Protein AF-A0A9D8A0A5-F1 (afdb_monomer_lite)

pLDDT: mean 87.18, std 10.36, range [53.09, 98.38]

Structure (mmCIF, N/CA/C/O backbone):
data_AF-A0A9D8A0A5-F1
#
_entry.id   AF-A0A9D8A0A5-F1
#
loop_
_atom_site.group_PDB
_atom_site.id
_atom_site.type_symbol
_atom_site.label_atom_id
_atom_site.label_alt_id
_atom_site.label_comp_id
_atom_site.label_asym_id
_atom_site.label_entity_id
_atom_site.label_seq_id
_atom_site.pdbx_PDB_ins_code
_atom_site.Cartn_x
_atom_site.Cartn_y
_atom_site.Cartn_z
_atom_site.occupancy
_atom_site.B_iso_or_equiv
_atom_site.auth_seq_id
_atom_site.auth_comp_id
_atom_site.auth_asym_id
_atom_site.auth_atom_id
_atom_site.pdbx_PDB_model_num
ATOM 1 N N . MET A 1 1 ? 0.713 -6.648 15.612 1.00 71.44 1 MET A N 1
ATOM 2 C CA . MET A 1 1 ? 0.936 -5.216 15.339 1.00 71.44 1 MET A CA 1
ATOM 3 C C . MET A 1 1 ? 1.320 -4.550 16.647 1.00 71.44 1 MET A C 1
ATOM 5 O O . MET A 1 1 ? 0.510 -4.546 17.565 1.00 71.44 1 MET A O 1
ATOM 9 N N . SER A 1 2 ? 2.570 -4.098 16.776 1.00 86.88 2 SER A N 1
ATOM 10 C CA . SER A 1 2 ? 3.104 -3.476 18.002 1.00 86.88 2 SER A CA 1
ATOM 11 C C . SER A 1 2 ? 3.016 -1.956 17.898 1.00 86.88 2 SER A C 1
ATOM 13 O O . SER A 1 2 ? 4.038 -1.270 17.847 1.00 86.88 2 SER A O 1
ATOM 15 N N . ILE A 1 3 ? 1.787 -1.444 17.779 1.00 84.44 3 ILE A N 1
ATOM 16 C CA . ILE A 1 3 ? 1.523 -0.008 17.616 1.00 84.44 3 ILE A CA 1
ATOM 17 C C . ILE A 1 3 ? 2.021 0.707 18.878 1.00 84.44 3 ILE A C 1
ATOM 19 O O . ILE A 1 3 ? 1.540 0.378 19.972 1.00 84.44 3 ILE A O 1
ATOM 23 N N . PRO A 1 4 ? 2.975 1.652 18.767 1.00 82.69 4 PRO A N 1
ATOM 24 C CA . PRO A 1 4 ? 3.488 2.369 19.926 1.00 82.69 4 PRO A CA 1
ATOM 25 C C . PRO A 1 4 ? 2.365 2.994 20.753 1.00 82.69 4 PRO A C 1
ATOM 27 O O . PRO A 1 4 ? 1.358 3.434 20.205 1.00 82.69 4 PRO A O 1
ATOM 30 N N . LEU A 1 5 ? 2.559 3.043 22.073 1.00 83.44 5 LEU A N 1
ATOM 31 C CA . LEU A 1 5 ? 1.603 3.522 23.088 1.00 83.44 5 LEU A CA 1
ATOM 32 C C . LEU A 1 5 ? 0.386 2.622 23.352 1.00 83.44 5 LEU A C 1
ATOM 34 O O . LEU A 1 5 ? -0.186 2.722 24.433 1.00 83.44 5 LEU A O 1
ATOM 38 N N . PHE A 1 6 ? 0.025 1.726 22.432 1.00 83.50 6 PHE A N 1
ATOM 39 C CA . PHE A 1 6 ? -1.078 0.775 22.625 1.00 83.50 6 PHE A CA 1
ATOM 40 C C . PHE A 1 6 ? -0.586 -0.630 22.973 1.00 83.50 6 PHE A C 1
ATOM 42 O O . PHE A 1 6 ? -1.183 -1.308 23.806 1.00 83.50 6 PHE A O 1
ATOM 49 N N . PHE A 1 7 ? 0.520 -1.065 22.365 1.00 89.31 7 PHE A N 1
ATOM 50 C CA . PHE A 1 7 ? 1.058 -2.413 22.531 1.00 89.31 7 PHE A CA 1
ATOM 51 C C . PHE A 1 7 ? 2.558 -2.396 22.825 1.00 89.31 7 PHE A C 1
ATOM 53 O O . PHE A 1 7 ? 3.289 -1.489 22.425 1.00 89.31 7 PHE A O 1
ATOM 60 N N . SER A 1 8 ? 3.034 -3.435 23.514 1.00 93.12 8 SER A N 1
ATOM 61 C CA . SER A 1 8 ? 4.461 -3.621 23.767 1.00 93.12 8 SER A CA 1
ATOM 62 C C . SER A 1 8 ? 5.230 -3.908 22.474 1.00 93.12 8 SER A C 1
ATOM 64 O O . SER A 1 8 ? 4.755 -4.615 21.579 1.00 93.12 8 SER A O 1
ATOM 66 N N . ALA A 1 9 ? 6.451 -3.381 22.404 1.00 93.12 9 ALA A N 1
ATOM 67 C CA . ALA A 1 9 ? 7.407 -3.736 21.366 1.00 93.12 9 ALA A CA 1
ATOM 68 C C . ALA A 1 9 ? 7.853 -5.201 21.508 1.00 93.12 9 ALA A C 1
ATOM 70 O O . ALA A 1 9 ? 7.887 -5.748 22.614 1.00 93.12 9 ALA A O 1
ATOM 71 N N . VAL A 1 10 ? 8.227 -5.818 20.390 1.00 93.50 10 VAL A N 1
ATOM 72 C CA . VAL A 1 10 ? 8.763 -7.185 20.349 1.00 93.50 10 VAL A CA 1
ATOM 73 C C . VAL A 1 10 ? 10.286 -7.119 20.306 1.00 93.50 10 VAL A C 1
ATOM 75 O O . VAL A 1 10 ? 10.846 -6.253 19.641 1.00 93.50 10 VAL A O 1
ATOM 78 N N . LYS A 1 11 ? 10.963 -8.023 21.020 1.00 95.50 11 LYS A N 1
ATOM 79 C CA . LYS A 1 11 ? 12.420 -8.190 20.941 1.00 95.50 11 LYS A CA 1
ATOM 80 C C . LYS A 1 11 ? 12.748 -9.488 20.225 1.00 95.50 11 LYS A C 1
ATOM 82 O O . LYS A 1 11 ? 12.124 -10.502 20.532 1.00 95.50 11 LYS A O 1
ATOM 87 N N . ASP A 1 12 ? 13.705 -9.452 19.306 1.00 92.19 12 ASP A N 1
ATOM 88 C CA . ASP A 1 12 ? 14.221 -10.663 18.666 1.00 92.19 12 ASP A CA 1
ATOM 89 C C . ASP A 1 12 ? 15.423 -11.256 19.427 1.00 92.19 12 ASP A C 1
ATOM 91 O O . ASP A 1 12 ? 15.893 -10.710 20.432 1.00 92.19 12 ASP A O 1
ATOM 95 N N . ASP A 1 13 ? 15.950 -12.371 18.919 1.00 93.44 13 ASP A N 1
ATOM 96 C CA . ASP A 1 13 ? 17.112 -13.068 19.488 1.00 93.44 13 ASP A CA 1
ATOM 97 C C . ASP A 1 13 ? 18.400 -12.226 19.459 1.00 93.44 13 ASP A C 1
ATOM 99 O O . ASP A 1 13 ? 19.339 -12.477 20.220 1.00 93.44 13 ASP A O 1
ATOM 103 N N . ARG A 1 14 ? 18.454 -11.202 18.598 1.00 94.62 14 ARG A N 1
ATOM 104 C CA . ARG A 1 14 ? 19.564 -10.244 18.496 1.00 94.62 14 ARG A CA 1
ATOM 105 C C . ARG A 1 14 ? 19.410 -9.068 19.456 1.00 94.62 14 ARG A C 1
ATOM 107 O O . ARG A 1 14 ? 20.336 -8.269 19.576 1.00 94.62 14 ARG A O 1
ATOM 114 N N . LYS A 1 15 ? 18.305 -9.023 20.210 1.00 93.06 15 LYS A N 1
ATOM 115 C CA . LYS A 1 15 ? 17.896 -7.938 21.114 1.00 93.06 15 LYS A CA 1
ATOM 116 C C . LYS A 1 15 ? 17.503 -6.650 20.385 1.00 93.06 15 LYS A C 1
ATOM 118 O O . LYS A 1 15 ? 17.413 -5.606 21.035 1.00 93.06 15 LYS A O 1
ATOM 123 N N . ASP A 1 16 ? 17.222 -6.727 19.087 1.00 94.56 16 ASP A N 1
ATOM 124 C CA . ASP A 1 16 ? 16.660 -5.618 18.326 1.00 94.56 16 ASP A CA 1
ATOM 125 C C . ASP A 1 16 ? 15.192 -5.408 18.733 1.00 94.56 16 ASP A C 1
ATOM 127 O O . ASP A 1 16 ? 14.482 -6.354 19.086 1.00 94.56 16 ASP A O 1
ATOM 131 N N . ILE A 1 17 ? 14.740 -4.150 18.739 1.00 93.06 17 ILE A N 1
ATOM 132 C CA . ILE A 1 17 ? 13.391 -3.764 19.175 1.00 93.06 17 ILE A CA 1
ATOM 133 C C . ILE A 1 17 ? 12.527 -3.475 17.950 1.00 93.06 17 ILE A C 1
ATOM 135 O O . ILE A 1 17 ? 12.817 -2.567 17.173 1.00 93.06 17 ILE A O 1
ATOM 139 N N . PHE A 1 18 ? 11.426 -4.209 17.829 1.00 91.81 18 PHE A N 1
ATOM 140 C CA . PHE A 1 18 ? 10.466 -4.104 16.740 1.00 91.81 18 PHE A CA 1
ATOM 141 C C . PHE A 1 18 ? 9.170 -3.464 17.226 1.00 91.81 18 PHE A C 1
ATOM 143 O O . PHE A 1 18 ? 8.581 -3.864 18.234 1.00 91.81 18 PHE A O 1
ATOM 150 N N . VAL A 1 19 ? 8.712 -2.480 16.462 1.00 90.62 19 VAL A N 1
ATOM 151 C CA . VAL A 1 19 ? 7.410 -1.825 16.609 1.00 90.62 19 VAL A CA 1
ATOM 152 C C . VAL A 1 19 ? 6.616 -1.997 15.319 1.00 90.62 19 VAL A C 1
ATOM 154 O O . VAL A 1 19 ? 7.090 -2.609 14.361 1.00 90.62 19 VAL A O 1
ATOM 157 N N . ASP A 1 20 ? 5.391 -1.488 15.300 1.00 87.38 20 ASP A N 1
ATOM 158 C CA . ASP A 1 20 ? 4.572 -1.500 14.098 1.00 87.38 20 ASP A CA 1
ATOM 159 C C . ASP A 1 20 ? 5.241 -0.787 12.912 1.00 87.38 20 ASP A C 1
ATOM 161 O O . ASP A 1 20 ? 5.771 0.318 13.047 1.00 87.38 20 ASP A O 1
ATOM 165 N N . GLY A 1 21 ? 5.200 -1.429 11.741 1.00 83.38 21 GLY A N 1
ATOM 166 C CA . GLY A 1 21 ? 5.789 -0.906 10.510 1.00 83.38 21 GLY A CA 1
ATOM 167 C C . GLY A 1 21 ? 5.074 0.332 9.968 1.00 83.38 21 GLY A C 1
ATOM 168 O O . GLY A 1 21 ? 5.705 1.112 9.255 1.00 83.38 21 GLY A O 1
ATOM 169 N N . GLY A 1 22 ? 3.816 0.566 10.363 1.00 77.69 22 GLY A N 1
ATOM 170 C CA . GLY A 1 22 ? 3.071 1.784 10.036 1.00 77.69 22 GLY A CA 1
ATOM 171 C C . GLY A 1 22 ? 3.693 3.063 10.608 1.00 77.69 22 GLY A C 1
ATOM 172 O O . GLY A 1 22 ? 3.341 4.152 10.181 1.00 77.69 22 GLY A O 1
ATOM 173 N N . VAL A 1 23 ? 4.655 2.941 11.533 1.00 76.62 23 VAL A N 1
ATOM 174 C CA . VAL A 1 23 ? 5.450 4.055 12.089 1.00 76.62 23 VAL A CA 1
ATOM 175 C C . VAL A 1 23 ? 6.684 4.376 11.237 1.00 76.62 23 VAL A C 1
ATOM 177 O O . VAL A 1 23 ? 7.391 5.341 11.529 1.00 76.62 23 VAL A O 1
ATOM 180 N N . ILE A 1 24 ? 6.994 3.577 10.206 1.00 78.06 24 ILE A N 1
ATOM 181 C CA . ILE A 1 24 ? 8.107 3.852 9.275 1.00 78.06 24 ILE A CA 1
ATOM 182 C C . ILE A 1 24 ? 7.652 3.914 7.810 1.00 78.06 24 ILE A C 1
ATOM 184 O O . ILE A 1 24 ? 8.077 4.803 7.072 1.00 78.06 24 ILE A O 1
ATOM 188 N N . ASN A 1 25 ? 6.853 2.947 7.358 1.00 78.25 25 ASN A N 1
ATOM 189 C CA . ASN A 1 25 ? 6.411 2.840 5.970 1.00 78.25 25 ASN A CA 1
ATOM 190 C C . ASN A 1 25 ? 5.063 2.114 5.904 1.00 78.25 25 ASN A C 1
ATOM 192 O O . ASN A 1 25 ? 5.005 0.887 5.807 1.00 78.25 25 ASN A O 1
ATOM 196 N N . ASN A 1 26 ? 3.989 2.897 5.965 1.00 80.44 26 ASN A N 1
ATOM 197 C CA . ASN A 1 26 ? 2.616 2.408 6.040 1.00 80.44 26 ASN A CA 1
ATOM 198 C C . ASN A 1 26 ? 2.043 1.964 4.675 1.00 80.44 26 ASN A C 1
ATOM 200 O O . ASN A 1 26 ? 1.055 1.235 4.622 1.00 80.44 26 ASN A O 1
ATOM 204 N N . TYR A 1 27 ? 2.700 2.320 3.561 1.00 85.94 27 TYR A N 1
ATOM 205 C CA . TYR A 1 27 ? 2.300 1.890 2.217 1.00 85.94 27 TYR A CA 1
ATOM 206 C C . TYR A 1 27 ? 3.503 1.498 1.328 1.00 85.94 27 TYR A C 1
ATOM 208 O O . TYR A 1 27 ? 3.860 2.203 0.377 1.00 85.94 27 TYR A O 1
ATOM 216 N N . PRO A 1 28 ? 4.143 0.339 1.588 1.00 89.12 28 PRO A N 1
ATOM 217 C CA . PRO A 1 28 ? 5.385 -0.076 0.936 1.00 89.12 28 PRO A CA 1
ATOM 218 C C . PRO A 1 28 ? 5.166 -0.692 -0.460 1.00 89.12 28 PRO A C 1
ATOM 220 O O . PRO A 1 28 ? 5.760 -1.720 -0.785 1.00 89.12 28 PRO A O 1
ATOM 223 N N . VAL A 1 29 ? 4.343 -0.083 -1.323 1.00 90.81 29 VAL A N 1
ATOM 224 C CA . VAL A 1 29 ? 4.009 -0.637 -2.657 1.00 90.81 29 VAL A CA 1
ATOM 225 C C . VAL A 1 29 ? 5.253 -0.885 -3.530 1.00 90.81 29 VAL A C 1
ATOM 227 O O . VAL A 1 29 ? 5.310 -1.839 -4.302 1.00 90.81 29 VAL A O 1
ATOM 230 N N . LYS A 1 30 ? 6.311 -0.091 -3.329 1.00 92.00 30 LYS A N 1
ATOM 231 C CA . LYS A 1 30 ? 7.602 -0.197 -4.033 1.00 92.00 30 LYS A CA 1
ATOM 232 C C . LYS A 1 30 ? 8.532 -1.281 -3.497 1.00 92.00 30 LYS A C 1
ATOM 234 O O . LYS A 1 30 ? 9.604 -1.500 -4.056 1.00 92.00 30 LYS A O 1
ATOM 239 N N . LEU A 1 31 ? 8.169 -1.983 -2.424 1.00 92.25 31 LEU A N 1
ATOM 240 C CA . LEU A 1 31 ? 9.007 -3.053 -1.873 1.00 92.25 31 LEU A CA 1
ATOM 241 C C . LEU A 1 31 ? 9.260 -4.167 -2.903 1.00 92.25 31 LEU A C 1
ATOM 243 O O . LEU A 1 31 ? 10.336 -4.771 -2.922 1.00 92.25 31 LEU A O 1
ATOM 247 N N . PHE A 1 32 ? 8.285 -4.390 -3.788 1.00 94.12 32 PHE A N 1
ATOM 248 C CA . PHE A 1 32 ? 8.326 -5.397 -4.846 1.00 94.12 32 PHE A CA 1
ATOM 249 C C . PHE A 1 32 ? 8.833 -4.866 -6.196 1.00 94.12 32 PHE A C 1
ATOM 251 O O . PHE A 1 32 ? 8.847 -5.613 -7.175 1.00 94.12 32 PHE A O 1
ATOM 258 N N . ASP A 1 33 ? 9.315 -3.621 -6.252 1.00 95.25 33 ASP A N 1
ATOM 259 C CA . ASP A 1 33 ? 9.855 -2.986 -7.462 1.00 95.25 33 ASP A CA 1
ATOM 260 C C . ASP A 1 33 ? 11.299 -3.402 -7.724 1.00 95.25 33 ASP A C 1
ATOM 262 O O . ASP A 1 33 ? 12.235 -2.605 -7.733 1.00 95.25 33 ASP A O 1
ATOM 266 N N . ARG A 1 34 ? 11.495 -4.705 -7.915 1.00 95.88 34 ARG A N 1
ATOM 267 C CA . ARG A 1 34 ? 12.767 -5.307 -8.311 1.00 95.88 34 ARG A CA 1
ATOM 268 C C . ARG A 1 34 ? 12.511 -6.349 -9.378 1.00 95.88 34 ARG A C 1
ATOM 270 O O . ARG A 1 34 ? 11.578 -7.135 -9.242 1.00 95.88 34 ARG A O 1
ATOM 277 N N . GLU A 1 35 ? 13.393 -6.433 -10.370 1.00 96.12 35 GLU A N 1
ATOM 278 C CA . GLU A 1 35 ? 13.264 -7.430 -11.444 1.00 96.12 35 GLU A CA 1
ATOM 279 C C . GLU A 1 35 ? 13.140 -8.861 -10.898 1.00 96.12 35 GLU A C 1
ATOM 281 O O . GLU A 1 35 ? 12.364 -9.651 -11.417 1.00 96.12 35 GLU A O 1
ATOM 286 N N . LYS A 1 36 ? 13.827 -9.188 -9.795 1.00 95.94 36 LYS A N 1
ATOM 287 C CA . LYS A 1 36 ? 13.749 -10.517 -9.163 1.00 95.94 36 LYS A CA 1
ATOM 288 C C . LYS A 1 36 ? 12.354 -10.908 -8.651 1.00 95.94 36 LYS A C 1
ATOM 290 O O . LYS A 1 36 ? 12.146 -12.081 -8.362 1.00 95.94 36 LYS A O 1
ATOM 295 N N . TYR A 1 37 ? 11.449 -9.947 -8.460 1.00 96.19 37 TYR A N 1
ATOM 296 C CA . TYR A 1 37 ? 10.075 -10.192 -8.010 1.00 96.19 37 TYR A CA 1
ATOM 297 C C . TYR A 1 37 ? 9.066 -10.212 -9.159 1.00 96.19 37 TYR A C 1
ATOM 299 O O . TYR A 1 37 ? 7.912 -10.561 -8.928 1.00 96.19 37 TYR A O 1
ATOM 307 N N . LEU A 1 38 ? 9.487 -9.851 -10.371 1.00 95.56 38 LEU A N 1
ATOM 308 C CA . LEU A 1 38 ? 8.640 -9.879 -11.553 1.00 95.56 38 LEU A CA 1
ATOM 309 C C . LEU A 1 38 ? 8.660 -11.283 -12.164 1.00 95.56 38 LEU A C 1
ATOM 311 O O . LEU A 1 38 ? 9.731 -11.797 -12.500 1.00 95.56 38 LEU A O 1
ATOM 315 N N . LYS A 1 39 ? 7.488 -11.903 -12.316 1.00 95.50 39 LYS A N 1
ATOM 316 C CA . LYS A 1 39 ? 7.371 -13.230 -12.931 1.00 95.50 39 LYS A CA 1
ATOM 317 C C . LYS A 1 39 ? 7.436 -13.131 -14.450 1.00 95.50 39 LYS A C 1
ATOM 319 O O . LYS A 1 39 ? 8.243 -13.824 -15.071 1.00 95.50 39 LYS A O 1
ATOM 324 N N . ASP A 1 40 ? 6.623 -12.261 -15.045 1.00 95.00 40 ASP A N 1
ATOM 325 C CA . ASP A 1 40 ? 6.612 -12.024 -16.484 1.00 95.00 40 ASP A CA 1
ATOM 326 C C . ASP A 1 40 ? 7.563 -10.885 -16.868 1.00 95.00 40 ASP A C 1
ATOM 328 O O . ASP A 1 40 ? 7.254 -9.696 -16.771 1.00 95.00 40 ASP A O 1
ATOM 332 N N . LYS A 1 41 ? 8.741 -11.258 -17.373 1.00 92.06 41 LYS A N 1
ATOM 333 C CA . LYS A 1 41 ? 9.757 -10.300 -17.830 1.00 92.06 41 LYS A CA 1
ATOM 334 C C . LYS A 1 41 ? 9.311 -9.441 -19.015 1.00 92.06 41 LYS A C 1
ATOM 336 O O . LYS A 1 41 ? 9.930 -8.407 -19.260 1.00 92.06 41 LYS A O 1
ATOM 341 N N . SER A 1 42 ? 8.259 -9.819 -19.742 1.00 92.56 42 SER A N 1
ATOM 342 C CA . SER A 1 42 ? 7.707 -8.970 -20.805 1.00 92.56 42 SER A CA 1
ATOM 343 C C . SER A 1 42 ? 7.070 -7.684 -20.259 1.00 92.56 42 SER A C 1
ATOM 345 O O . SER A 1 42 ? 6.936 -6.705 -20.991 1.00 92.56 42 SER A O 1
ATOM 347 N N . LEU A 1 43 ? 6.754 -7.653 -18.959 1.00 93.88 43 LEU A N 1
ATOM 348 C CA . LEU A 1 43 ? 6.136 -6.520 -18.271 1.00 93.88 43 LEU A CA 1
ATOM 349 C C . LEU A 1 43 ? 7.143 -5.533 -17.669 1.00 93.88 43 LEU A C 1
ATOM 351 O O . LEU A 1 43 ? 6.733 -4.579 -17.002 1.00 93.88 43 LEU A O 1
ATOM 355 N N . ILE A 1 44 ? 8.448 -5.741 -17.884 1.00 91.81 44 ILE A N 1
ATOM 356 C CA . ILE A 1 44 ? 9.490 -4.852 -17.363 1.00 91.81 44 ILE A CA 1
ATOM 357 C C . ILE A 1 44 ? 9.248 -3.428 -17.860 1.00 91.81 44 ILE A C 1
ATOM 359 O O . ILE A 1 44 ? 9.200 -3.151 -19.057 1.00 91.81 44 ILE A O 1
ATOM 363 N N . ARG A 1 45 ? 9.178 -2.503 -16.906 1.00 93.62 45 ARG A N 1
ATOM 364 C CA . ARG A 1 45 ? 9.124 -1.069 -17.156 1.00 93.62 45 ARG A CA 1
ATOM 365 C C . ARG A 1 45 ? 10.108 -0.367 -16.236 1.00 93.62 45 ARG A C 1
ATOM 367 O O . ARG A 1 45 ? 10.086 -0.577 -15.026 1.00 93.62 45 ARG A O 1
ATOM 374 N N . ILE A 1 46 ? 10.956 0.487 -16.800 1.00 95.19 46 ILE A N 1
ATOM 375 C CA . ILE A 1 46 ? 11.932 1.273 -16.040 1.00 95.19 46 ILE A CA 1
ATOM 376 C C . ILE A 1 46 ? 11.599 2.754 -16.236 1.00 95.19 46 ILE A C 1
ATOM 378 O O . ILE A 1 46 ? 11.995 3.340 -17.238 1.00 95.19 46 ILE A O 1
ATOM 382 N N . PRO A 1 47 ? 10.831 3.370 -15.326 1.00 94.00 47 PRO A N 1
ATOM 383 C CA . PRO A 1 47 ? 10.563 4.800 -15.379 1.00 94.00 47 PRO A CA 1
ATOM 384 C C . PRO A 1 47 ? 11.825 5.615 -15.061 1.00 94.00 47 PRO A C 1
ATOM 386 O O . PRO A 1 47 ? 12.742 5.139 -14.388 1.00 94.00 47 PRO A O 1
ATOM 389 N N . LYS A 1 48 ? 11.844 6.886 -15.485 1.00 93.50 48 LYS A N 1
ATOM 390 C CA . LYS A 1 48 ? 13.000 7.798 -15.343 1.00 93.50 48 LYS A CA 1
ATOM 391 C C . LYS A 1 48 ? 13.561 7.873 -13.919 1.00 93.50 48 LYS A C 1
ATOM 393 O O . LYS A 1 48 ? 14.774 7.969 -13.736 1.00 93.50 48 LYS A O 1
ATOM 398 N N . TYR A 1 49 ? 12.691 7.829 -12.910 1.00 91.38 49 TYR A N 1
ATOM 399 C CA . TYR A 1 49 ? 13.118 7.854 -11.511 1.00 91.38 49 TYR A CA 1
ATOM 400 C C . TYR A 1 49 ? 13.929 6.598 -11.138 1.00 91.38 49 TYR A C 1
ATOM 402 O O . TYR A 1 49 ? 14.971 6.718 -10.494 1.00 91.38 49 TYR A O 1
ATOM 410 N N . TYR A 1 50 ? 13.565 5.418 -11.656 1.00 94.88 50 TYR A N 1
ATOM 411 C CA . TYR A 1 50 ? 14.335 4.186 -11.466 1.00 94.88 50 TYR A CA 1
ATOM 412 C C . TYR A 1 50 ? 15.569 4.081 -12.355 1.00 94.88 50 TYR A C 1
ATOM 414 O O . TYR A 1 50 ? 16.546 3.463 -11.942 1.00 94.88 50 TYR A O 1
ATOM 422 N N . GLU A 1 51 ? 15.611 4.729 -13.519 1.00 94.94 51 GLU A N 1
ATOM 423 C CA . GLU A 1 51 ? 16.857 4.820 -14.294 1.00 94.94 51 GLU A CA 1
ATOM 424 C C . GLU A 1 51 ? 17.976 5.492 -13.482 1.00 94.94 51 GLU A C 1
ATOM 426 O O . GLU A 1 51 ? 19.110 5.007 -13.446 1.00 94.94 51 GLU A O 1
ATOM 431 N N . LYS A 1 52 ? 17.662 6.604 -12.800 1.00 91.81 52 LYS A N 1
ATOM 432 C CA . LYS A 1 52 ? 18.620 7.336 -11.957 1.00 91.81 52 LYS A CA 1
ATOM 433 C C . LYS A 1 52 ? 19.072 6.500 -10.757 1.00 91.81 52 LYS A C 1
ATOM 435 O O . LYS A 1 52 ? 20.268 6.459 -10.451 1.00 91.81 52 LYS A O 1
ATOM 440 N N . GLU A 1 53 ? 18.136 5.824 -10.098 1.00 92.81 53 GLU A N 1
ATOM 441 C CA . GLU A 1 53 ? 18.438 4.946 -8.964 1.00 92.81 53 GLU A CA 1
ATOM 442 C C . GLU A 1 53 ? 19.289 3.747 -9.387 1.00 92.81 53 GLU A C 1
ATOM 444 O O . GLU A 1 53 ? 20.300 3.456 -8.746 1.00 92.81 53 GLU A O 1
ATOM 449 N N . ASN A 1 54 ? 18.961 3.107 -10.511 1.00 95.94 54 ASN A N 1
ATOM 450 C CA . ASN A 1 54 ? 19.70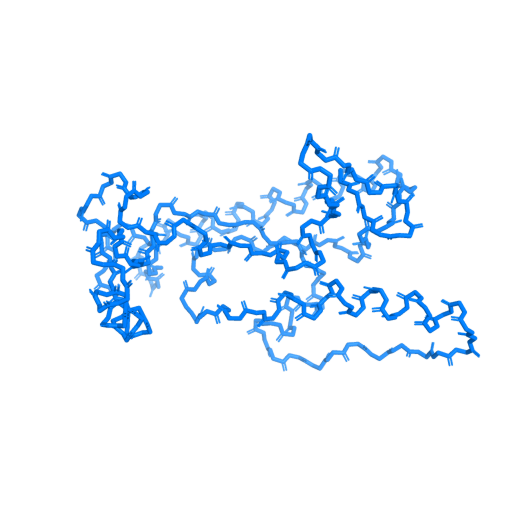9 1.967 -11.032 1.00 95.94 54 ASN A CA 1
ATOM 451 C C . ASN A 1 54 ? 21.144 2.327 -11.415 1.00 95.94 54 ASN A C 1
ATOM 453 O O . ASN A 1 54 ? 22.048 1.556 -11.107 1.00 95.94 54 ASN A O 1
ATOM 457 N N . LYS A 1 55 ? 21.390 3.512 -11.994 1.00 94.62 55 LYS A N 1
ATOM 458 C CA . LYS A 1 55 ? 22.761 4.000 -12.250 1.00 94.62 55 LYS A CA 1
ATOM 459 C C . LYS A 1 55 ? 23.599 4.082 -10.973 1.00 94.62 55 LYS A C 1
ATOM 461 O O . LYS A 1 55 ? 24.789 3.793 -10.992 1.00 94.62 55 LYS A O 1
ATOM 466 N N . SER A 1 56 ? 22.984 4.473 -9.858 1.00 93.44 56 SER A N 1
ATOM 467 C CA . SER A 1 56 ? 23.667 4.526 -8.560 1.00 93.44 56 SER A CA 1
ATOM 468 C C . SER A 1 56 ? 23.828 3.132 -7.946 1.00 93.44 56 SER A C 1
ATOM 470 O O . SER A 1 56 ? 24.842 2.839 -7.312 1.00 93.44 56 SER A O 1
ATOM 472 N N . LEU A 1 57 ? 22.830 2.266 -8.135 1.00 93.81 57 LEU A N 1
ATOM 473 C CA . LEU A 1 57 ? 22.808 0.903 -7.618 1.0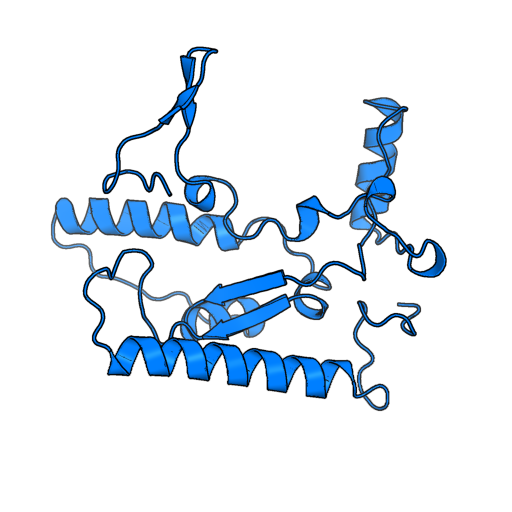0 93.81 57 LEU A CA 1
ATOM 474 C C . LEU A 1 57 ? 23.894 0.031 -8.250 1.00 93.81 57 LEU A C 1
ATOM 476 O O . LEU A 1 57 ? 24.557 -0.704 -7.526 1.00 93.81 57 LEU A O 1
ATOM 480 N N . THR A 1 58 ? 24.113 0.134 -9.562 1.00 92.88 58 THR A N 1
ATOM 481 C CA . THR A 1 58 ? 25.148 -0.648 -10.258 1.00 92.88 58 THR A CA 1
ATOM 482 C C . THR A 1 58 ? 26.551 -0.341 -9.739 1.00 92.88 58 THR A C 1
ATOM 484 O O . THR A 1 58 ? 27.385 -1.240 -9.687 1.00 92.88 58 THR A O 1
ATOM 487 N N . ILE A 1 59 ? 26.795 0.893 -9.285 1.00 94.38 59 ILE A N 1
ATOM 488 C CA . ILE A 1 59 ? 28.063 1.304 -8.666 1.00 94.38 59 ILE A CA 1
ATOM 489 C C . ILE A 1 59 ? 28.163 0.778 -7.226 1.00 94.38 59 ILE A C 1
ATOM 491 O O . ILE A 1 59 ? 29.178 0.203 -6.844 1.00 94.38 59 ILE A O 1
ATOM 495 N N . LYS A 1 60 ? 27.117 0.971 -6.409 1.00 95.12 60 LYS A N 1
ATOM 496 C CA . LYS A 1 60 ? 27.150 0.649 -4.968 1.00 95.12 60 LYS A CA 1
ATOM 497 C C . LYS A 1 60 ? 26.992 -0.838 -4.661 1.00 95.12 60 LYS A C 1
ATOM 499 O O . LYS A 1 60 ? 27.475 -1.320 -3.641 1.00 95.12 60 LYS A O 1
ATOM 504 N N . SER A 1 61 ? 26.229 -1.561 -5.470 1.00 94.31 61 SER A N 1
ATOM 505 C CA . SER A 1 61 ? 25.853 -2.954 -5.224 1.00 94.31 61 SER A CA 1
ATOM 506 C C . SER A 1 61 ? 25.562 -3.661 -6.554 1.00 94.31 61 SER A C 1
ATOM 508 O O . SER A 1 61 ? 24.406 -3.947 -6.863 1.00 94.31 61 SER A O 1
ATOM 510 N N . PRO A 1 62 ? 26.599 -3.982 -7.346 1.00 90.50 62 PRO A N 1
ATOM 511 C CA . PRO A 1 62 ? 26.458 -4.500 -8.713 1.00 90.50 62 PRO A CA 1
ATOM 512 C C . PRO A 1 62 ? 25.719 -5.843 -8.817 1.00 90.50 62 PRO A C 1
ATOM 514 O O . PRO A 1 62 ? 25.224 -6.190 -9.882 1.00 90.50 62 PRO A O 1
ATOM 517 N N . LYS A 1 63 ? 25.637 -6.610 -7.722 1.00 93.62 63 LYS A N 1
ATOM 518 C CA . LYS A 1 63 ? 24.911 -7.892 -7.665 1.00 93.62 63 LYS A CA 1
ATOM 519 C C . LYS A 1 63 ? 23.428 -7.741 -7.303 1.00 93.62 63 LYS A C 1
ATOM 521 O O . LYS A 1 63 ? 22.702 -8.732 -7.287 1.00 93.62 63 LYS A O 1
ATOM 526 N N . SER A 1 64 ? 22.981 -6.536 -6.960 1.00 93.94 64 SER A N 1
ATOM 527 C CA . SER A 1 64 ? 21.589 -6.288 -6.593 1.00 93.94 64 SER A CA 1
ATOM 528 C C . SER A 1 64 ? 20.698 -6.273 -7.830 1.00 93.94 64 SER A C 1
ATOM 530 O O . SER A 1 64 ? 21.042 -5.685 -8.849 1.00 93.94 64 SER A O 1
ATOM 532 N N . SER A 1 65 ? 19.516 -6.880 -7.718 1.00 95.69 65 SER A N 1
ATOM 533 C CA . SER A 1 65 ? 18.497 -6.815 -8.770 1.00 95.69 65 SER A CA 1
ATOM 534 C C . SER A 1 65 ? 18.087 -5.356 -9.034 1.00 95.69 65 SER A C 1
ATOM 536 O O . SER A 1 65 ? 17.870 -4.616 -8.065 1.00 95.69 65 SER A O 1
ATOM 538 N N . PRO A 1 66 ? 17.977 -4.923 -10.304 1.00 96.19 66 PRO A N 1
ATOM 539 C CA . PRO A 1 66 ? 17.617 -3.549 -10.631 1.00 96.19 66 PRO A CA 1
ATOM 540 C C . PRO A 1 66 ? 16.187 -3.226 -10.189 1.00 96.19 66 PRO A C 1
ATOM 542 O O . PRO A 1 66 ? 15.326 -4.107 -10.112 1.00 96.19 66 PRO A O 1
ATOM 545 N N . TYR A 1 67 ? 15.948 -1.953 -9.890 1.00 96.25 67 TYR A N 1
ATOM 546 C CA . TYR A 1 67 ? 14.618 -1.409 -9.658 1.00 96.25 67 TYR A CA 1
ATOM 547 C C . TYR A 1 67 ? 13.832 -1.325 -10.964 1.00 96.25 67 TYR A C 1
ATOM 549 O O . TYR A 1 67 ? 14.348 -0.851 -11.978 1.00 96.25 67 TYR A O 1
ATOM 557 N N . ILE A 1 68 ? 12.582 -1.772 -10.930 1.00 96.00 68 ILE A N 1
ATOM 558 C CA . ILE A 1 68 ? 11.645 -1.735 -12.058 1.00 96.00 68 ILE A CA 1
ATOM 559 C C . ILE A 1 68 ? 10.262 -1.387 -11.515 1.00 96.00 68 ILE A C 1
ATOM 561 O O . ILE A 1 68 ? 9.958 -1.731 -10.380 1.00 96.00 68 ILE A O 1
ATOM 565 N N . TYR A 1 69 ? 9.413 -0.733 -12.306 1.00 95.19 69 TYR A N 1
ATOM 566 C CA . TYR A 1 69 ? 7.999 -0.598 -11.961 1.00 95.19 69 TYR A CA 1
ATOM 567 C C . TYR A 1 69 ? 7.334 -1.964 -12.130 1.00 95.19 69 TYR A C 1
ATOM 569 O O . TYR A 1 69 ? 7.189 -2.448 -13.257 1.00 95.19 69 TYR A O 1
ATOM 577 N N . ASN A 1 70 ? 6.970 -2.609 -11.022 1.00 95.50 70 ASN A N 1
ATOM 578 C CA . ASN A 1 70 ? 6.380 -3.937 -11.068 1.00 95.50 70 ASN A CA 1
ATOM 579 C C . ASN A 1 70 ? 4.875 -3.834 -11.350 1.00 95.50 70 ASN A C 1
ATOM 581 O O . ASN A 1 70 ? 4.098 -3.417 -10.486 1.00 95.50 70 ASN A O 1
ATOM 585 N N . LYS A 1 71 ? 4.478 -4.218 -12.570 1.00 94.81 71 LYS A N 1
ATOM 586 C CA . LYS A 1 71 ? 3.078 -4.236 -13.024 1.00 94.81 71 LYS A CA 1
ATOM 587 C C . LYS A 1 71 ? 2.237 -5.338 -12.371 1.00 94.81 71 LYS A C 1
ATOM 589 O O . LYS A 1 71 ? 1.017 -5.250 -12.396 1.00 94.81 71 LYS A O 1
ATOM 594 N N . GLU A 1 72 ? 2.876 -6.349 -11.784 1.00 94.88 72 GLU A N 1
ATOM 595 C CA . GLU A 1 72 ? 2.210 -7.445 -11.067 1.00 94.88 72 GLU A CA 1
ATOM 596 C C . GLU A 1 72 ? 1.915 -7.088 -9.602 1.00 94.88 72 GLU A C 1
ATOM 598 O O . GLU A 1 72 ? 1.190 -7.811 -8.918 1.00 94.88 72 GLU A O 1
ATOM 603 N N . THR A 1 73 ? 2.464 -5.976 -9.107 1.00 95.38 73 THR A N 1
ATOM 604 C CA . THR A 1 73 ? 2.149 -5.469 -7.772 1.00 95.38 73 THR A CA 1
ATOM 605 C C . THR A 1 73 ? 0.787 -4.791 -7.793 1.00 95.38 73 THR A C 1
ATOM 607 O O . THR A 1 73 ? 0.580 -3.858 -8.563 1.00 95.38 73 THR A O 1
ATOM 610 N N . LEU A 1 74 ? -0.104 -5.206 -6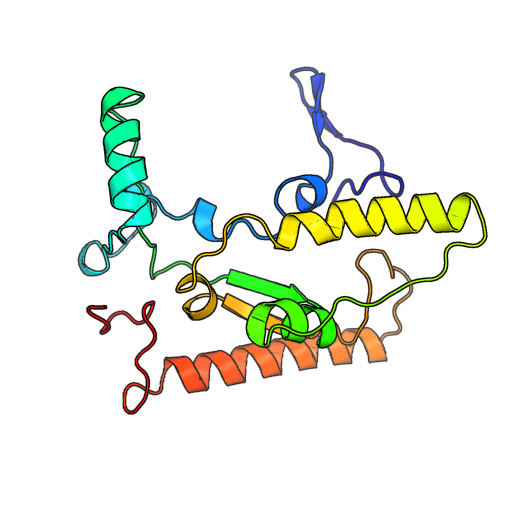.894 1.00 95.62 74 LEU A N 1
ATOM 611 C CA . LEU A 1 74 ? -1.356 -4.521 -6.588 1.00 95.62 74 LEU A CA 1
ATOM 612 C C . LEU A 1 74 ? -1.352 -4.141 -5.108 1.00 95.62 74 LEU A C 1
ATOM 614 O O . LEU A 1 74 ? -1.201 -5.004 -4.243 1.00 95.62 74 LEU A O 1
ATOM 618 N N . GLY A 1 75 ? -1.482 -2.851 -4.824 1.00 94.44 75 GLY A N 1
ATOM 619 C CA . GLY A 1 75 ? -1.544 -2.323 -3.469 1.00 94.44 75 GLY A CA 1
ATOM 620 C C . GLY A 1 75 ? -2.967 -1.973 -3.047 1.00 94.44 75 GLY A C 1
ATOM 621 O O . GLY A 1 75 ? -3.811 -1.619 -3.869 1.00 94.44 75 GLY A O 1
ATOM 622 N N . PHE A 1 76 ? -3.215 -2.057 -1.744 1.00 93.88 76 PHE A N 1
ATOM 623 C CA . PHE A 1 76 ? -4.454 -1.632 -1.102 1.00 93.88 76 PHE A CA 1
ATOM 624 C C . PHE A 1 76 ? -4.105 -0.547 -0.100 1.00 93.88 76 PHE A C 1
ATOM 626 O O . PHE A 1 76 ? -3.244 -0.759 0.756 1.00 93.88 76 PHE A O 1
ATOM 633 N N . ARG A 1 77 ? -4.752 0.607 -0.221 1.00 89.50 77 ARG A N 1
ATOM 634 C CA . ARG A 1 77 ? -4.491 1.757 0.633 1.00 89.50 77 ARG A CA 1
ATOM 635 C C . ARG A 1 77 ? -5.770 2.162 1.349 1.00 89.50 77 ARG A C 1
ATOM 637 O O . ARG A 1 77 ? -6.806 2.340 0.711 1.00 89.50 77 ARG A O 1
ATOM 644 N N . LEU A 1 78 ? -5.685 2.233 2.672 1.00 88.62 78 LEU A N 1
ATOM 645 C CA . LEU A 1 78 ? -6.795 2.534 3.567 1.00 88.62 78 LEU A CA 1
ATOM 646 C C . LEU A 1 78 ? -6.663 3.989 4.006 1.00 88.62 78 LEU A C 1
ATOM 648 O O . LEU A 1 78 ? -5.858 4.289 4.878 1.00 88.62 78 LEU A O 1
ATOM 652 N N . ASP A 1 79 ? -7.456 4.862 3.404 1.00 83.81 79 ASP A N 1
ATOM 653 C CA . ASP A 1 79 ? -7.468 6.293 3.695 1.00 83.81 79 ASP A CA 1
ATOM 654 C C . ASP A 1 79 ? -8.927 6.723 3.877 1.00 83.81 79 ASP A C 1
ATOM 656 O O . ASP A 1 79 ? -9.829 6.194 3.229 1.00 83.81 79 ASP A O 1
ATOM 660 N N . SER A 1 80 ? -9.207 7.698 4.731 1.00 79.31 80 SER A N 1
ATOM 661 C CA . SER A 1 80 ? -10.532 8.325 4.745 1.00 79.31 80 SER A CA 1
ATOM 662 C C . SER A 1 80 ? -10.793 9.060 3.427 1.00 79.31 80 SER A C 1
ATOM 664 O O . SER A 1 80 ? -9.864 9.553 2.791 1.00 79.31 80 SER A O 1
ATOM 666 N N . ALA A 1 81 ? -12.057 9.238 3.029 1.00 74.81 81 ALA A N 1
ATOM 667 C CA . ALA A 1 81 ? -12.405 10.035 1.842 1.00 74.81 81 ALA A CA 1
ATOM 668 C C . ALA A 1 81 ? -11.720 11.416 1.790 1.00 74.81 81 ALA A C 1
ATOM 670 O O . ALA A 1 81 ? -11.394 11.910 0.711 1.00 74.81 81 ALA A O 1
ATOM 671 N N . LYS A 1 82 ? -11.486 12.032 2.955 1.00 70.06 82 LYS A N 1
ATOM 672 C CA . LYS A 1 82 ? -10.780 13.312 3.069 1.00 70.06 82 LYS A CA 1
ATOM 673 C C . LYS A 1 82 ? -9.295 13.170 2.753 1.00 70.06 82 LYS A C 1
ATOM 675 O O . LYS A 1 82 ? -8.776 13.950 1.967 1.00 70.06 82 LYS A O 1
ATOM 680 N N . GLU A 1 83 ? -8.629 12.167 3.316 1.00 71.56 83 GLU A N 1
ATOM 681 C CA . GLU A 1 83 ? -7.225 11.868 3.014 1.00 71.56 83 GLU A CA 1
ATOM 682 C C . GLU A 1 83 ? -7.058 11.499 1.534 1.00 71.56 83 GLU A C 1
ATOM 684 O O . GLU A 1 83 ? -6.189 12.054 0.864 1.00 71.56 83 GLU A O 1
ATOM 689 N N . ILE A 1 84 ? -7.963 10.685 0.975 1.00 66.94 84 ILE A N 1
ATOM 690 C CA . ILE A 1 84 ? -8.008 10.392 -0.467 1.00 66.94 84 ILE A CA 1
ATOM 691 C C . ILE A 1 84 ? -8.128 11.690 -1.277 1.00 66.94 84 ILE A C 1
ATOM 693 O O . ILE A 1 84 ? -7.418 11.854 -2.265 1.00 66.94 84 ILE A O 1
ATOM 697 N N . GLY A 1 85 ? -8.987 12.627 -0.864 1.00 66.19 85 GLY A N 1
ATOM 698 C CA . GLY A 1 85 ? -9.144 13.932 -1.513 1.00 66.19 85 GLY A CA 1
ATOM 699 C C . GLY A 1 85 ? -7.886 14.804 -1.449 1.00 66.19 85 GLY A C 1
ATOM 700 O O . GLY A 1 85 ? -7.569 15.485 -2.421 1.00 66.19 85 GLY A O 1
ATOM 701 N N . VAL A 1 86 ? -7.123 14.755 -0.354 1.00 68.75 86 VAL A N 1
ATOM 702 C CA . VAL A 1 86 ? -5.820 15.437 -0.252 1.00 68.75 86 VAL A CA 1
ATOM 703 C C . VAL A 1 86 ? -4.821 14.828 -1.243 1.00 68.75 86 VAL A C 1
ATOM 705 O O . VAL A 1 86 ? -4.183 15.561 -1.995 1.00 68.75 86 VAL A O 1
ATOM 708 N N . PHE A 1 87 ? -4.711 13.495 -1.296 1.00 64.50 87 PHE A N 1
ATOM 709 C CA . PHE A 1 87 ? -3.714 12.813 -2.132 1.00 64.50 87 PHE A CA 1
ATOM 710 C C . PHE A 1 87 ? -4.063 12.776 -3.624 1.00 64.50 87 PHE A C 1
ATOM 712 O O . PHE A 1 87 ? -3.168 12.877 -4.459 1.00 64.50 87 PHE A O 1
ATOM 719 N N . ARG A 1 88 ? -5.343 12.607 -3.968 1.00 65.31 88 ARG A N 1
ATOM 720 C CA . ARG A 1 88 ? -5.803 12.481 -5.358 1.00 65.31 88 ARG A CA 1
ATOM 721 C C . ARG A 1 88 ? -6.204 13.821 -5.965 1.00 65.31 88 ARG A C 1
ATOM 723 O O . ARG A 1 88 ? -5.891 14.078 -7.122 1.00 65.31 88 ARG A O 1
ATOM 730 N N . ASP A 1 89 ? -6.897 14.652 -5.187 1.00 66.56 89 ASP A N 1
ATOM 731 C CA . ASP A 1 89 ? -7.594 15.840 -5.689 1.00 66.56 89 ASP A CA 1
ATOM 732 C C . ASP A 1 89 ? -6.969 17.160 -5.173 1.00 66.56 89 ASP A C 1
ATOM 734 O O . ASP A 1 89 ? -7.445 18.239 -5.523 1.00 66.56 89 ASP A O 1
ATOM 738 N N . GLY A 1 90 ? -5.897 17.097 -4.365 1.00 63.44 90 GLY A N 1
ATOM 739 C CA . GLY A 1 90 ? -5.149 18.264 -3.878 1.00 63.44 90 GLY A CA 1
ATOM 740 C C . GLY A 1 90 ? -5.882 19.116 -2.834 1.00 63.44 90 GLY A C 1
ATOM 741 O O . GLY A 1 90 ? -5.645 20.320 -2.756 1.00 63.44 90 GLY A O 1
ATOM 742 N N . GLN A 1 91 ? -6.800 18.525 -2.063 1.00 69.12 91 GLN A N 1
ATOM 743 C CA . GLN A 1 91 ? -7.570 19.239 -1.032 1.00 69.12 91 GLN A CA 1
ATOM 744 C C . GLN A 1 91 ? -6.719 19.660 0.182 1.00 69.12 91 GLN A C 1
ATOM 746 O O . GLN A 1 91 ? -5.652 19.103 0.436 1.00 69.12 91 GLN A O 1
ATOM 751 N N . GLU A 1 92 ? -7.204 20.637 0.960 1.00 67.56 92 GLU A N 1
ATOM 752 C CA . GLU A 1 92 ? -6.537 21.063 2.196 1.00 67.56 92 GLU A CA 1
ATOM 753 C C . GLU A 1 92 ? -6.666 20.009 3.317 1.00 67.56 92 GLU A C 1
ATOM 755 O O . GLU A 1 92 ? -7.742 19.429 3.505 1.00 67.56 92 GLU A O 1
ATOM 760 N N . PRO A 1 93 ? -5.595 19.766 4.098 1.00 67.75 93 PRO A N 1
ATOM 761 C CA . PRO A 1 93 ? -5.631 18.834 5.220 1.00 67.75 93 PRO A CA 1
ATOM 762 C C . PRO A 1 93 ? -6.519 19.346 6.365 1.00 67.75 93 PRO A C 1
ATOM 764 O O . PRO A 1 93 ? -6.639 20.545 6.615 1.00 67.75 93 PRO A O 1
ATOM 767 N N . GLN A 1 94 ? -7.129 18.419 7.107 1.00 68.12 94 GLN A N 1
ATOM 768 C CA . GLN A 1 94 ? -8.031 18.749 8.211 1.00 68.12 94 GLN A CA 1
ATOM 769 C C . GLN A 1 94 ? -7.288 19.414 9.386 1.00 68.12 94 GLN A C 1
ATOM 771 O O . GLN A 1 94 ? -6.287 18.894 9.879 1.00 68.12 94 GLN A O 1
ATOM 776 N N . HIS A 1 95 ? -7.827 20.530 9.886 1.00 72.88 95 HIS A N 1
ATOM 777 C CA . HIS A 1 95 ? -7.343 21.192 11.098 1.00 72.88 95 HIS A CA 1
ATOM 778 C C . HIS A 1 95 ? -8.007 20.611 12.356 1.00 72.88 95 HIS A C 1
ATOM 780 O O . HIS A 1 95 ? -9.230 20.471 12.401 1.00 72.88 95 HIS A O 1
ATOM 786 N N . ASN A 1 96 ? -7.209 20.316 13.387 1.00 78.50 96 ASN A N 1
ATOM 787 C CA . ASN A 1 96 ? -7.687 19.851 14.691 1.00 78.50 96 ASN A CA 1
ATOM 788 C C . ASN A 1 96 ? -7.202 20.804 15.793 1.00 78.50 96 ASN A C 1
ATOM 790 O O . ASN A 1 96 ? -6.016 21.122 15.867 1.00 78.50 96 ASN A O 1
ATOM 794 N N . GLU A 1 97 ? -8.116 21.232 16.663 1.00 83.12 97 GLU A N 1
ATOM 795 C CA . GLU A 1 97 ? -7.804 22.085 17.813 1.00 83.12 97 GLU A CA 1
ATOM 796 C C . GLU A 1 97 ? -7.115 21.262 18.921 1.00 83.12 97 GLU A C 1
ATOM 798 O O . GLU A 1 97 ? -7.598 20.191 19.289 1.00 83.12 97 GLU A O 1
ATOM 803 N N . ILE A 1 98 ? -5.996 21.756 19.466 1.00 88.06 98 ILE A N 1
ATOM 804 C CA . ILE A 1 98 ? -5.234 21.094 20.540 1.00 88.06 98 ILE A CA 1
ATOM 805 C C . ILE A 1 98 ? -5.448 21.873 21.839 1.00 88.06 98 ILE A C 1
ATOM 807 O O . ILE A 1 98 ? -4.943 22.987 21.975 1.00 88.06 98 ILE A O 1
ATOM 811 N N . LYS A 1 99 ? -6.181 21.296 22.799 1.00 88.00 99 LYS A N 1
ATOM 812 C CA . LYS A 1 99 ? -6.522 21.974 24.064 1.00 88.00 99 LYS A CA 1
ATOM 813 C C . LYS A 1 99 ? -5.614 21.554 25.210 1.00 88.00 99 LYS A C 1
ATOM 815 O O . LYS A 1 99 ? -5.259 22.384 26.048 1.00 88.00 99 LYS A O 1
ATOM 820 N N . HIS A 1 100 ? -5.215 20.283 25.247 1.00 91.50 100 HIS A N 1
ATOM 821 C CA . HIS A 1 100 ? -4.445 19.715 26.354 1.00 91.50 100 HIS A CA 1
ATOM 822 C C . HIS A 1 100 ? -3.296 18.805 25.894 1.00 91.50 100 HIS A C 1
ATOM 824 O O . HIS A 1 100 ? -3.187 18.419 24.733 1.00 91.50 100 HIS A O 1
ATOM 830 N N . PHE A 1 101 ? -2.427 18.427 26.838 1.00 87.88 101 PHE A N 1
ATOM 831 C CA . PHE A 1 101 ? -1.251 17.589 26.573 1.00 87.88 101 PHE A CA 1
ATOM 832 C C . PHE A 1 101 ? -1.599 16.211 25.983 1.00 87.88 101 PHE A C 1
ATOM 834 O O . PHE A 1 101 ? -0.879 15.708 25.119 1.00 87.88 101 PHE A O 1
ATOM 841 N N . LEU A 1 102 ? -2.708 15.601 26.417 1.00 85.00 102 LEU A N 1
ATOM 842 C CA . LEU A 1 102 ? -3.166 14.329 25.852 1.00 85.00 102 LEU A CA 1
ATOM 843 C C . LEU A 1 102 ? -3.626 14.489 24.398 1.00 85.00 102 LEU A C 1
ATOM 845 O O . LEU A 1 102 ? -3.263 13.657 23.569 1.00 85.00 102 LEU A O 1
ATOM 849 N N . ASP A 1 103 ? -4.326 15.582 24.072 1.00 81.44 103 ASP A N 1
ATOM 850 C CA . ASP A 1 103 ? -4.719 15.900 22.692 1.00 81.44 103 ASP A CA 1
ATOM 851 C C . ASP A 1 103 ? -3.483 16.074 21.816 1.00 81.44 103 ASP A C 1
ATOM 853 O O . ASP A 1 103 ? -3.397 15.496 20.736 1.00 81.44 103 ASP A O 1
ATOM 857 N N . TYR A 1 104 ? -2.489 16.816 22.315 1.00 85.75 104 TYR A N 1
ATOM 858 C CA . TYR A 1 104 ? -1.219 17.009 21.626 1.00 85.75 104 TYR A CA 1
ATOM 859 C C . TYR A 1 104 ? -0.510 15.677 21.374 1.00 85.75 104 TYR A C 1
ATOM 861 O O . TYR A 1 104 ? -0.079 15.407 20.258 1.00 85.75 104 TYR A O 1
ATOM 869 N N . THR A 1 105 ? -0.416 14.821 22.394 1.00 83.19 105 THR A N 1
ATOM 870 C CA . THR A 1 105 ? 0.268 13.525 22.294 1.00 83.19 105 THR A CA 1
ATOM 871 C C . THR A 1 105 ? -0.432 12.615 21.290 1.00 83.19 105 THR A C 1
ATOM 873 O O . THR A 1 105 ? 0.219 12.019 20.433 1.00 83.19 105 THR A O 1
ATOM 876 N N . MET A 1 106 ? -1.764 12.554 21.342 1.00 79.00 106 MET A N 1
ATOM 877 C CA . MET A 1 106 ? -2.563 11.773 20.402 1.00 79.00 106 MET A CA 1
ATOM 878 C C . MET A 1 106 ? -2.443 12.320 18.977 1.00 79.00 106 MET A C 1
ATOM 880 O O . MET A 1 106 ? -2.268 11.552 18.032 1.00 79.00 106 MET A O 1
ATOM 884 N N . GLN A 1 107 ? -2.488 13.644 18.807 1.00 82.94 107 GLN A N 1
ATOM 885 C CA . GLN A 1 107 ? -2.346 14.280 17.502 1.00 82.94 107 GLN A CA 1
ATOM 886 C C . GLN A 1 107 ? -0.934 14.103 16.943 1.00 82.94 107 GLN A C 1
ATOM 888 O O . GLN A 1 107 ? -0.794 13.881 15.744 1.00 82.94 107 GLN A O 1
ATOM 893 N N . LEU A 1 108 ? 0.106 14.130 17.778 1.00 81.25 108 LEU A N 1
ATOM 894 C CA . LEU A 1 108 ? 1.482 13.859 17.369 1.00 81.25 108 LEU A CA 1
ATOM 895 C C . LEU A 1 108 ? 1.626 12.424 16.860 1.00 81.25 108 LEU A C 1
ATOM 897 O O . LEU A 1 108 ? 2.194 12.214 15.795 1.00 81.25 108 LEU A O 1
ATOM 901 N N . VAL A 1 109 ? 1.063 11.447 17.571 1.00 76.56 109 VAL A N 1
ATOM 902 C CA . VAL A 1 109 ? 1.081 10.034 17.159 1.00 76.56 109 VAL A CA 1
ATOM 903 C C . VAL A 1 109 ? 0.326 9.844 15.850 1.00 76.56 109 VAL A C 1
ATOM 905 O O . VAL A 1 109 ? 0.873 9.267 14.915 1.00 76.56 109 VAL A O 1
ATOM 908 N N . LYS A 1 110 ? -0.888 10.400 15.741 1.00 74.81 110 LYS A N 1
ATOM 909 C CA . LYS A 1 110 ? -1.661 10.404 14.491 1.00 74.81 110 LYS A CA 1
ATOM 910 C C . LYS A 1 110 ? -0.884 11.056 13.352 1.00 74.81 110 LYS A C 1
ATOM 912 O O . LYS A 1 110 ? -0.878 10.528 12.252 1.00 74.81 110 LYS A O 1
ATOM 917 N N . THR A 1 111 ? -0.189 12.157 13.621 1.00 76.56 111 THR A N 1
ATOM 918 C CA . THR A 1 111 ? 0.633 12.854 12.626 1.00 76.56 111 THR A CA 1
ATOM 919 C C . THR A 1 111 ? 1.825 12.006 12.200 1.00 76.56 111 THR A C 1
ATOM 921 O O . THR A 1 111 ? 2.091 11.922 11.015 1.00 76.56 111 THR A O 1
ATOM 924 N N . VAL A 1 112 ? 2.525 11.334 13.117 1.00 75.38 112 VAL A N 1
ATOM 925 C CA . VAL A 1 112 ? 3.642 10.440 12.763 1.00 75.38 112 VAL A CA 1
ATOM 926 C C . VAL A 1 112 ? 3.164 9.280 11.890 1.00 75.38 112 VAL A C 1
ATOM 928 O O . VAL A 1 112 ? 3.827 8.965 10.905 1.00 75.38 112 VAL A O 1
ATOM 931 N N . LEU A 1 113 ? 2.009 8.694 12.218 1.00 70.38 113 LEU A N 1
ATOM 932 C CA . LEU A 1 113 ? 1.395 7.632 11.421 1.00 70.38 113 LEU A CA 1
ATOM 933 C C . LEU A 1 113 ? 0.941 8.151 10.041 1.00 70.38 113 LEU A C 1
ATOM 935 O O . LEU A 1 113 ? 1.225 7.514 9.035 1.00 70.38 113 LEU A O 1
ATOM 939 N N . ALA A 1 114 ? 0.325 9.337 9.975 1.00 67.06 114 ALA A N 1
ATOM 940 C CA . ALA A 1 114 ? -0.211 9.916 8.737 1.00 67.06 114 ALA A CA 1
ATOM 941 C C . ALA A 1 114 ? 0.854 10.558 7.821 1.00 67.06 114 ALA A C 1
ATOM 943 O O . ALA A 1 114 ? 0.734 10.538 6.598 1.00 67.06 114 ALA A O 1
ATOM 944 N N . VAL A 1 115 ? 1.927 11.139 8.374 1.00 63.97 115 VAL A N 1
ATOM 945 C CA . VAL A 1 115 ? 2.992 11.822 7.603 1.00 63.97 115 VAL A CA 1
ATOM 946 C C . VAL A 1 115 ? 3.715 10.855 6.670 1.00 63.97 115 VAL A C 1
ATOM 948 O O . VAL A 1 115 ? 4.256 11.262 5.640 1.00 63.97 115 VAL A O 1
ATOM 951 N N . GLN A 1 116 ? 3.711 9.565 6.982 1.00 60.03 116 GLN A N 1
ATOM 952 C CA . GLN A 1 116 ? 4.456 8.574 6.218 1.00 60.03 116 GLN A CA 1
ATOM 953 C C . GLN A 1 116 ? 3.701 8.010 5.020 1.00 60.03 116 GLN A C 1
ATOM 955 O O . GLN A 1 116 ? 4.337 7.493 4.103 1.00 60.03 116 GLN A O 1
ATOM 960 N N . ASP A 1 117 ? 2.391 8.239 4.947 1.00 56.00 117 ASP A N 1
ATOM 961 C CA . ASP A 1 117 ? 1.576 7.949 3.766 1.00 56.00 117 ASP A CA 1
ATOM 962 C C . ASP A 1 117 ? 1.948 8.840 2.560 1.00 56.00 117 ASP A C 1
ATOM 964 O O . ASP A 1 117 ? 1.579 8.549 1.417 1.00 56.00 117 ASP A O 1
ATOM 968 N N . SER A 1 118 ? 2.724 9.907 2.803 1.00 53.09 118 SER A N 1
ATOM 969 C CA . SER A 1 118 ? 3.256 10.831 1.792 1.00 53.09 118 SER A CA 1
ATOM 970 C C . SER A 1 118 ? 4.637 10.448 1.238 1.00 53.09 118 SER A C 1
ATOM 972 O O . SER A 1 118 ? 5.153 11.128 0.346 1.00 53.09 118 SER A O 1
ATOM 974 N N . GLN A 1 119 ? 5.274 9.376 1.731 1.00 53.88 119 GLN A N 1
ATOM 975 C CA . GLN A 1 119 ? 6.623 9.042 1.278 1.00 53.88 119 GLN A CA 1
ATOM 976 C C . GLN A 1 119 ? 6.629 8.463 -0.142 1.00 53.88 119 GLN A C 1
ATOM 978 O O . GLN A 1 119 ? 6.390 7.281 -0.365 1.00 53.88 119 GLN A O 1
ATOM 983 N N . HIS A 1 120 ? 7.028 9.315 -1.088 1.00 60.31 120 HIS A N 1
ATOM 984 C CA . HIS A 1 120 ? 7.576 8.940 -2.391 1.00 60.31 120 HIS A CA 1
ATOM 985 C C . HIS A 1 120 ? 6.680 8.006 -3.205 1.00 60.31 120 HIS A C 1
ATOM 987 O O . HIS A 1 120 ? 7.187 7.048 -3.786 1.00 60.31 120 HIS A O 1
ATOM 993 N N . LEU A 1 121 ? 5.375 8.261 -3.290 1.00 74.88 121 LEU A N 1
ATOM 994 C CA . LEU A 1 121 ? 4.594 7.725 -4.403 1.00 74.88 121 LEU A CA 1
ATOM 995 C C . LEU A 1 121 ? 4.851 8.580 -5.643 1.00 74.88 121 LEU A C 1
ATOM 997 O O . LEU A 1 121 ? 4.953 9.800 -5.560 1.00 74.88 121 LEU A O 1
ATOM 1001 N N . HIS A 1 122 ? 5.033 7.916 -6.776 1.00 85.81 122 HIS A N 1
ATOM 1002 C CA . HIS A 1 122 ? 5.088 8.560 -8.078 1.00 85.81 122 HIS A CA 1
ATOM 1003 C C . HIS A 1 122 ? 3.688 8.533 -8.694 1.00 85.81 122 HIS A C 1
ATOM 1005 O O . HIS A 1 122 ? 2.862 7.688 -8.345 1.00 85.81 122 HIS A O 1
ATOM 1011 N N . ASP A 1 123 ? 3.437 9.428 -9.646 1.00 83.69 123 ASP A N 1
ATOM 1012 C CA . ASP A 1 123 ? 2.136 9.594 -10.308 1.00 83.69 123 ASP A CA 1
ATOM 1013 C C . ASP A 1 123 ? 1.646 8.347 -11.063 1.00 83.69 123 ASP A C 1
ATOM 1015 O O . ASP A 1 123 ? 0.546 8.345 -11.594 1.00 83.69 123 ASP A O 1
ATOM 1019 N N . ASP A 1 124 ? 2.439 7.285 -11.174 1.00 89.62 124 ASP A N 1
ATOM 1020 C CA . ASP A 1 124 ? 2.033 6.008 -11.759 1.00 89.62 124 ASP A CA 1
ATOM 1021 C C . ASP A 1 124 ? 1.704 4.932 -10.712 1.00 89.62 124 ASP A C 1
ATOM 1023 O O . ASP A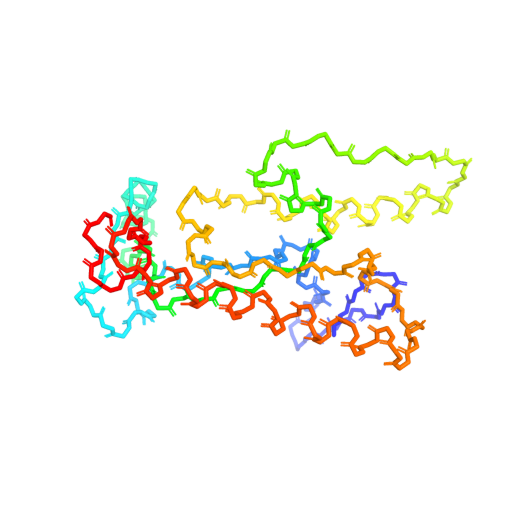 1 124 ? 1.154 3.886 -11.064 1.00 89.62 124 ASP A O 1
ATOM 1027 N N . ASP A 1 125 ? 1.981 5.164 -9.427 1.00 91.31 125 ASP A N 1
ATOM 1028 C CA . ASP A 1 125 ? 1.669 4.216 -8.357 1.00 91.31 125 ASP A CA 1
ATOM 1029 C C . ASP A 1 125 ? 0.164 4.112 -8.095 1.00 91.31 125 ASP A C 1
ATOM 1031 O O . ASP A 1 125 ? -0.320 3.036 -7.731 1.00 91.31 125 ASP A O 1
ATOM 1035 N N . TRP A 1 126 ? -0.606 5.179 -8.340 1.00 88.94 126 TRP A N 1
ATOM 1036 C CA . TRP A 1 126 ? -2.062 5.130 -8.179 1.00 88.94 126 TRP A CA 1
ATOM 1037 C C . TRP A 1 126 ? -2.707 4.130 -9.145 1.00 88.94 126 TRP A C 1
ATOM 1039 O O . TRP A 1 126 ? -3.680 3.475 -8.781 1.00 88.94 126 TRP A O 1
ATOM 1049 N N . HIS A 1 127 ? -2.123 3.918 -10.333 1.00 92.69 127 HIS A N 1
ATOM 1050 C CA . HIS A 1 127 ? -2.636 2.943 -11.296 1.00 92.69 127 HIS A CA 1
ATOM 1051 C C . HIS A 1 127 ? -2.622 1.515 -10.759 1.00 92.69 127 HIS A C 1
ATOM 1053 O O . HIS A 1 127 ? -3.425 0.703 -11.197 1.00 92.69 127 HIS A O 1
ATOM 1059 N N . ARG A 1 128 ? -1.750 1.198 -9.801 1.00 94.19 128 ARG A N 1
ATOM 1060 C CA . ARG A 1 128 ? -1.662 -0.113 -9.145 1.00 94.19 128 ARG A CA 1
ATOM 1061 C C . ARG A 1 128 ? -2.120 -0.089 -7.688 1.00 94.19 128 ARG A C 1
ATOM 1063 O O . ARG A 1 128 ? -1.736 -0.960 -6.912 1.00 94.19 128 ARG A O 1
ATOM 1070 N N . THR A 1 129 ? -2.904 0.917 -7.313 1.00 94.00 129 THR A N 1
ATOM 1071 C CA . THR A 1 129 ? -3.382 1.121 -5.946 1.00 94.00 129 THR A CA 1
ATOM 1072 C C . THR A 1 129 ? -4.904 1.148 -5.917 1.00 94.00 129 THR A C 1
ATOM 1074 O O . THR A 1 129 ? -5.536 1.958 -6.591 1.00 94.00 129 THR A O 1
ATOM 1077 N N . ILE A 1 130 ? -5.495 0.296 -5.086 1.00 94.56 130 ILE A N 1
ATOM 1078 C CA . ILE A 1 130 ? -6.912 0.351 -4.735 1.00 94.56 130 ILE A CA 1
ATOM 1079 C C . ILE A 1 130 ? -7.043 1.214 -3.483 1.00 94.56 130 ILE A C 1
ATOM 1081 O O . ILE A 1 130 ? -6.638 0.799 -2.397 1.00 94.56 130 ILE A O 1
ATOM 1085 N N . TYR A 1 131 ? -7.609 2.409 -3.641 1.00 92.06 131 TYR A N 1
ATOM 1086 C CA . TYR A 1 131 ? -7.949 3.292 -2.525 1.00 92.06 131 TYR A CA 1
ATOM 1087 C C . TYR A 1 131 ? -9.290 2.879 -1.924 1.00 92.06 131 TYR A C 1
ATOM 1089 O O . TYR A 1 131 ? -10.294 2.802 -2.635 1.00 92.06 131 TYR A O 1
ATOM 1097 N N . ILE A 1 132 ? -9.301 2.622 -0.621 1.00 94.19 132 ILE A N 1
ATOM 1098 C CA . ILE A 1 132 ? -10.469 2.175 0.134 1.00 94.19 132 ILE A CA 1
ATOM 1099 C C . ILE A 1 132 ? -10.789 3.231 1.182 1.00 94.19 132 ILE A C 1
ATOM 1101 O O . ILE A 1 132 ? -9.948 3.534 2.026 1.00 94.19 132 ILE A O 1
ATOM 1105 N N . ASP A 1 133 ? -12.021 3.737 1.143 1.00 92.88 133 ASP A N 1
ATOM 1106 C CA . ASP A 1 133 ? -12.516 4.692 2.129 1.00 92.88 133 ASP A CA 1
ATOM 1107 C C . ASP A 1 133 ? -12.727 3.997 3.480 1.00 92.88 133 ASP A C 1
ATOM 1109 O O . ASP A 1 133 ? -13.568 3.099 3.604 1.00 92.88 133 ASP A O 1
ATOM 1113 N N . THR A 1 134 ? -11.990 4.432 4.502 1.00 91.62 134 THR A N 1
ATOM 1114 C CA . THR A 1 134 ? -12.154 3.967 5.892 1.00 91.62 134 THR A CA 1
ATOM 1115 C C . THR A 1 134 ? -13.419 4.511 6.552 1.00 91.62 134 THR A C 1
ATOM 1117 O O . THR A 1 134 ? -13.700 4.214 7.713 1.00 91.62 134 THR A O 1
ATOM 1120 N N . LEU A 1 135 ? -14.193 5.334 5.837 1.00 91.12 135 LEU A N 1
ATOM 1121 C CA . LEU A 1 135 ? -15.418 5.977 6.296 1.00 91.12 135 LEU A CA 1
ATOM 1122 C C . LEU A 1 135 ? -15.187 6.871 7.529 1.00 91.12 135 LEU A C 1
ATOM 1124 O O . LEU A 1 135 ? -16.134 7.191 8.249 1.00 91.12 135 LEU A O 1
ATOM 1128 N N . GLY A 1 136 ? -13.936 7.261 7.792 1.00 86.19 136 GLY A N 1
ATOM 1129 C CA . GLY A 1 136 ? -13.526 8.009 8.981 1.00 86.19 136 GLY A CA 1
ATOM 1130 C C . GLY A 1 136 ? -13.219 7.148 10.211 1.00 86.19 136 GLY A C 1
ATOM 1131 O O . GLY A 1 136 ? -13.061 7.711 11.289 1.00 86.19 136 GLY A O 1
ATOM 1132 N N . VAL A 1 137 ? -13.143 5.816 10.078 1.00 88.12 137 VAL A N 1
ATOM 1133 C CA . VAL A 1 137 ? -12.616 4.945 11.142 1.00 88.12 137 VAL A CA 1
ATOM 1134 C C . VAL A 1 137 ? -11.108 5.137 11.260 1.00 88.12 137 VAL A C 1
ATOM 1136 O O . VAL A 1 137 ? -10.378 4.989 10.279 1.00 88.12 137 VAL A O 1
ATOM 1139 N N . GLY A 1 138 ? -10.652 5.460 12.467 1.00 82.25 138 GLY A N 1
ATOM 1140 C CA . GLY A 1 138 ? -9.243 5.622 12.789 1.00 82.25 138 GLY A CA 1
ATOM 1141 C C . GLY A 1 138 ? -8.525 4.294 13.027 1.00 82.25 138 GLY A C 1
ATOM 1142 O O . GLY A 1 138 ? -9.121 3.272 13.361 1.00 82.25 138 GLY A O 1
ATOM 1143 N N . THR A 1 139 ? -7.198 4.330 12.934 1.00 79.25 139 THR A N 1
ATOM 1144 C CA . THR A 1 139 ? -6.309 3.174 13.155 1.00 79.25 139 THR A CA 1
ATOM 1145 C C . THR A 1 139 ? -6.379 2.588 14.570 1.00 79.25 139 THR A C 1
ATOM 1147 O O . THR A 1 139 ? -5.992 1.441 14.780 1.00 79.25 139 THR A O 1
ATOM 1150 N N . THR A 1 140 ? -6.873 3.361 15.540 1.00 81.44 140 THR A N 1
ATOM 1151 C CA . THR A 1 140 ? -6.947 2.997 16.965 1.00 81.44 140 THR A CA 1
ATOM 1152 C C . THR A 1 140 ? -8.384 2.849 17.472 1.00 81.44 140 THR A C 1
ATOM 1154 O O . THR A 1 140 ? -8.602 2.769 18.681 1.00 81.44 140 THR A O 1
ATOM 1157 N N . ASP A 1 141 ? -9.373 2.831 16.577 1.00 85.69 141 ASP A N 1
ATOM 1158 C CA . ASP A 1 141 ? -10.780 2.646 16.938 1.00 85.69 141 ASP A CA 1
ATOM 1159 C C . ASP A 1 141 ? -11.061 1.151 17.144 1.00 85.69 141 ASP A C 1
ATOM 1161 O O . ASP A 1 141 ? -11.543 0.451 16.256 1.00 85.69 141 ASP A O 1
ATOM 1165 N N . PHE A 1 142 ? -10.709 0.629 18.322 1.00 87.06 142 PHE A N 1
ATOM 1166 C CA . PHE A 1 142 ? -10.834 -0.805 18.619 1.00 87.06 142 PHE A CA 1
ATOM 1167 C C . PHE A 1 142 ? -12.275 -1.254 18.912 1.00 87.06 142 PHE A C 1
ATOM 1169 O O . PHE A 1 142 ? -12.598 -2.433 18.743 1.00 87.06 142 PHE A O 1
ATOM 1176 N N . ASP A 1 143 ? -13.144 -0.331 19.325 1.00 92.75 143 ASP A N 1
ATOM 1177 C CA . ASP A 1 143 ? -14.529 -0.614 19.711 1.00 92.75 143 ASP A CA 1
ATOM 1178 C C . ASP A 1 143 ? -15.513 -0.342 18.560 1.00 92.75 143 ASP A C 1
ATOM 1180 O O . ASP A 1 143 ? -16.270 0.628 18.552 1.00 92.75 143 ASP A O 1
ATOM 1184 N N . LEU A 1 144 ? -15.456 -1.186 17.525 1.00 94.31 144 LEU A N 1
ATOM 1185 C CA . LEU A 1 144 ? -16.343 -1.089 16.360 1.00 94.31 144 LEU A CA 1
ATOM 1186 C C . LEU A 1 144 ? -17.552 -2.014 16.491 1.00 94.31 144 LEU A C 1
ATOM 1188 O O . LEU A 1 144 ? -17.414 -3.229 16.689 1.00 94.31 144 LEU A O 1
ATOM 1192 N N . SER A 1 145 ? -18.739 -1.456 16.244 1.00 96.56 145 SER A N 1
ATOM 1193 C CA . SER A 1 145 ? -19.973 -2.230 16.129 1.00 96.56 145 SER A CA 1
ATOM 1194 C C . SER A 1 145 ? -19.917 -3.205 14.946 1.00 96.56 145 SER A C 1
ATOM 1196 O O . SER A 1 145 ? -19.208 -3.000 13.955 1.00 96.56 145 SER A O 1
ATOM 1198 N N . SER A 1 146 ? -20.710 -4.277 15.009 1.00 96.88 146 SER A N 1
ATOM 1199 C CA . SER A 1 146 ? -20.814 -5.241 13.905 1.00 96.88 146 SER A CA 1
ATOM 1200 C C . SER A 1 146 ? -21.328 -4.602 12.612 1.00 96.88 146 SER A C 1
ATOM 1202 O O . SER A 1 146 ? -20.872 -4.974 11.532 1.00 96.88 146 SER A O 1
ATOM 1204 N N . SER A 1 147 ? -22.229 -3.615 12.708 1.00 97.06 147 SER A N 1
ATOM 1205 C CA . SER A 1 147 ? -22.694 -2.857 11.540 1.00 97.06 147 SER A CA 1
ATOM 1206 C C . SER A 1 147 ? -21.552 -2.065 10.913 1.00 97.06 147 SER A C 1
ATOM 1208 O O . SER A 1 147 ? -21.353 -2.131 9.705 1.00 97.06 147 SER A O 1
ATOM 1210 N N . ARG A 1 148 ? -20.727 -1.408 11.736 1.00 96.25 148 ARG A N 1
ATOM 1211 C CA . ARG A 1 148 ? -19.603 -0.611 11.253 1.00 96.25 148 ARG A CA 1
ATOM 1212 C C . ARG A 1 148 ? -18.528 -1.461 10.583 1.00 96.25 148 ARG A C 1
ATOM 1214 O O . ARG A 1 148 ? -17.991 -1.080 9.549 1.00 96.25 148 ARG A O 1
ATOM 1221 N N . LYS A 1 149 ? -18.249 -2.647 11.129 1.00 96.75 149 LYS A N 1
ATOM 1222 C CA . LYS A 1 149 ? -17.355 -3.629 10.492 1.00 96.75 149 LYS A CA 1
ATOM 1223 C C . LYS A 1 149 ? -17.872 -4.047 9.116 1.00 96.75 149 LYS A C 1
ATOM 1225 O O . LYS A 1 149 ? -17.087 -4.123 8.179 1.00 96.75 149 LYS A O 1
ATOM 1230 N N . LYS A 1 150 ? -19.183 -4.283 8.988 1.00 98.00 150 LYS A N 1
ATOM 1231 C CA . LYS A 1 150 ? -19.810 -4.610 7.703 1.00 98.00 150 LYS A CA 1
ATOM 1232 C C . LYS A 1 150 ? -19.650 -3.467 6.695 1.00 98.00 150 LYS A C 1
ATOM 1234 O O . LYS A 1 150 ? -19.224 -3.724 5.581 1.00 98.00 150 LYS A O 1
ATOM 1239 N N . GLU A 1 151 ? -19.892 -2.222 7.103 1.00 97.44 151 GLU A N 1
ATOM 1240 C CA . GLU A 1 151 ? -19.708 -1.047 6.235 1.00 97.44 151 GLU A CA 1
ATOM 1241 C C . GLU A 1 151 ? -18.271 -0.918 5.704 1.00 97.44 151 GLU A C 1
ATOM 1243 O O . GLU A 1 151 ? -18.076 -0.590 4.536 1.00 97.44 151 GLU A O 1
ATOM 1248 N N . LEU A 1 152 ? -17.260 -1.205 6.533 1.00 96.69 152 LEU A N 1
ATOM 1249 C CA . LEU A 1 152 ? -15.856 -1.207 6.103 1.00 96.69 152 LEU A CA 1
ATOM 1250 C C . LEU A 1 152 ? -15.571 -2.297 5.061 1.00 96.69 152 LEU A C 1
ATOM 1252 O O . LEU A 1 152 ? -14.865 -2.046 4.084 1.00 96.69 152 LEU A O 1
ATOM 1256 N N . VAL A 1 153 ? -16.131 -3.497 5.247 1.00 97.88 153 VAL A N 1
ATOM 1257 C CA . VAL A 1 153 ? -16.008 -4.597 4.276 1.00 97.88 153 VAL A CA 1
ATOM 1258 C C . VAL A 1 153 ? -16.690 -4.227 2.959 1.00 97.88 153 VAL A C 1
ATOM 1260 O O . VAL A 1 153 ? -16.072 -4.348 1.902 1.00 97.88 153 VAL A O 1
ATOM 1263 N N . ASP A 1 154 ? -17.916 -3.705 3.026 1.00 98.25 154 ASP A N 1
ATOM 1264 C CA . ASP A 1 154 ? -18.686 -3.274 1.857 1.00 98.25 154 ASP A CA 1
ATOM 1265 C C . ASP A 1 154 ? -17.959 -2.124 1.110 1.00 98.25 154 ASP A C 1
ATOM 1267 O O . ASP A 1 154 ? -17.947 -2.080 -0.124 1.00 98.25 154 ASP A O 1
ATOM 1271 N N . SER A 1 155 ? -17.288 -1.216 1.838 1.00 97.44 155 SER A N 1
ATOM 1272 C CA . SER A 1 155 ? -16.429 -0.162 1.266 1.00 97.44 155 SER A CA 1
ATOM 1273 C C . SER A 1 155 ? -15.252 -0.748 0.478 1.00 97.44 155 SER A C 1
ATOM 1275 O O . SER A 1 155 ? -15.018 -0.362 -0.672 1.00 97.44 155 SER A O 1
ATOM 1277 N N . GLY A 1 156 ? -14.551 -1.730 1.055 1.00 97.44 156 GLY A N 1
ATOM 1278 C CA . GLY A 1 156 ? -13.452 -2.436 0.394 1.00 97.44 156 GLY A CA 1
ATOM 1279 C C . GLY A 1 156 ? -13.893 -3.174 -0.872 1.00 97.44 156 GLY A C 1
ATOM 1280 O O . GLY A 1 156 ? -13.250 -3.048 -1.916 1.00 97.44 156 GLY A O 1
ATOM 1281 N N . GLU A 1 157 ? -15.022 -3.884 -0.812 1.00 98.38 157 GLU A N 1
ATOM 1282 C CA . GLU A 1 157 ? -15.603 -4.572 -1.971 1.00 98.38 157 GLU A CA 1
ATOM 1283 C C . GLU A 1 157 ? -15.951 -3.584 -3.092 1.00 98.38 157 GLU A C 1
ATOM 1285 O O . GLU A 1 157 ? -15.578 -3.782 -4.253 1.00 98.38 157 GLU A O 1
ATOM 1290 N N . LYS A 1 158 ? -16.618 -2.475 -2.754 1.00 98.12 158 LYS A N 1
ATOM 1291 C CA . LYS A 1 158 ? -16.966 -1.424 -3.717 1.00 98.12 158 LYS A CA 1
ATOM 1292 C C . LYS A 1 158 ? -15.724 -0.820 -4.374 1.00 98.12 158 LYS A C 1
ATOM 1294 O O . LYS A 1 158 ? -15.712 -0.634 -5.592 1.00 98.12 158 LYS A O 1
ATOM 1299 N N . ALA A 1 159 ? -14.689 -0.514 -3.593 1.00 96.88 159 ALA A N 1
ATOM 1300 C CA . ALA A 1 159 ? -13.437 0.043 -4.095 1.00 96.88 159 ALA A CA 1
ATOM 1301 C C . ALA A 1 159 ? -12.733 -0.913 -5.070 1.00 96.88 159 ALA A C 1
ATOM 1303 O O . ALA A 1 159 ? -12.358 -0.502 -6.171 1.00 96.88 159 ALA A O 1
ATOM 1304 N N . ALA A 1 160 ? -12.626 -2.195 -4.710 1.00 97.75 160 ALA A N 1
ATOM 1305 C CA . ALA A 1 160 ? -12.029 -3.212 -5.568 1.00 97.75 160 ALA A CA 1
ATOM 1306 C C . ALA A 1 160 ? -12.814 -3.394 -6.877 1.00 97.75 160 ALA A C 1
ATOM 1308 O O . ALA A 1 160 ? -12.221 -3.384 -7.955 1.00 97.75 160 ALA A O 1
ATOM 1309 N N . ASN A 1 161 ? -14.146 -3.476 -6.80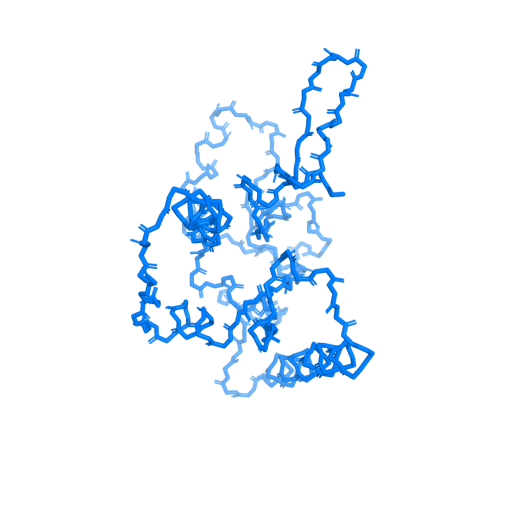7 1.00 98.06 161 ASN A N 1
ATOM 1310 C CA . ASN A 1 161 ? -15.001 -3.597 -7.990 1.00 98.06 161 ASN A CA 1
ATOM 1311 C C . ASN A 1 161 ? -14.862 -2.392 -8.932 1.00 98.06 161 ASN A C 1
ATOM 1313 O O . ASN A 1 161 ? -14.751 -2.561 -10.148 1.00 98.06 161 ASN A O 1
ATOM 1317 N N . ASN A 1 162 ? -14.827 -1.175 -8.384 1.00 95.75 162 ASN A N 1
ATOM 1318 C CA . ASN A 1 162 ? -14.626 0.038 -9.174 1.00 95.75 162 ASN A CA 1
ATOM 1319 C C . ASN A 1 162 ? -13.256 0.050 -9.859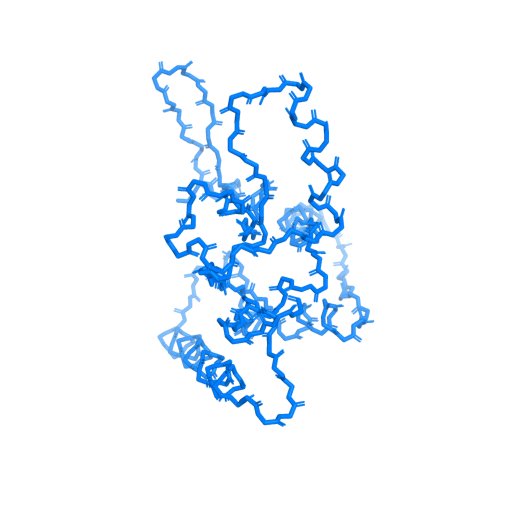 1.00 95.75 162 ASN A C 1
ATOM 1321 O O . ASN A 1 162 ? -13.174 0.346 -11.052 1.00 95.75 162 ASN A O 1
ATOM 1325 N N . TYR A 1 163 ? -12.200 -0.303 -9.122 1.00 95.38 163 TYR A N 1
ATOM 1326 C CA . TYR A 1 163 ? -10.850 -0.392 -9.666 1.00 95.38 163 TYR A CA 1
ATOM 1327 C C . TYR A 1 163 ? -10.767 -1.428 -10.790 1.00 95.38 163 TYR A C 1
ATOM 1329 O O . TYR A 1 163 ? -10.296 -1.104 -11.873 1.00 95.38 163 TYR A O 1
ATOM 1337 N N . LEU A 1 164 ? -11.271 -2.648 -10.576 1.00 95.44 164 LEU A N 1
ATOM 1338 C CA . LEU A 1 164 ? -11.227 -3.714 -11.582 1.00 95.44 164 LEU A CA 1
ATOM 1339 C C . LEU A 1 164 ? -12.036 -3.359 -12.831 1.00 95.44 164 LEU A C 1
ATOM 1341 O O . LEU A 1 164 ? -11.608 -3.665 -13.943 1.00 95.44 164 LEU A O 1
ATOM 1345 N N . LYS A 1 165 ? -13.176 -2.676 -12.666 1.00 95.06 165 LYS A N 1
ATOM 1346 C CA . LYS A 1 165 ? -13.972 -2.174 -13.789 1.00 95.06 165 LYS A CA 1
ATOM 1347 C C . LYS A 1 165 ? -13.199 -1.149 -14.620 1.00 95.06 165 LYS A C 1
ATOM 1349 O O . LYS A 1 165 ? -13.236 -1.234 -15.841 1.00 95.06 165 LYS A O 1
ATOM 1354 N N . TRP A 1 166 ? -12.513 -0.206 -13.973 1.00 93.69 166 TRP A N 1
ATOM 1355 C CA . TRP A 1 166 ? -11.655 0.767 -14.656 1.00 93.69 166 TRP A CA 1
ATOM 1356 C C . TRP A 1 166 ? -10.443 0.092 -15.310 1.00 93.69 166 TRP A C 1
ATOM 1358 O O . TRP A 1 166 ? -10.203 0.297 -16.493 1.00 93.69 166 TRP A O 1
ATOM 1368 N N . TRP A 1 167 ? -9.732 -0.772 -14.583 1.00 93.94 167 TRP A N 1
ATOM 1369 C CA . TRP A 1 167 ? -8.533 -1.461 -15.068 1.00 93.94 167 TRP A CA 1
ATOM 1370 C C . TRP A 1 167 ? -8.821 -2.361 -16.278 1.00 93.94 167 TRP A C 1
ATOM 1372 O O . TRP A 1 167 ? -7.983 -2.481 -17.168 1.00 93.94 167 TRP A O 1
ATOM 1382 N N . SER A 1 168 ? -10.015 -2.961 -16.332 1.00 92.00 168 SER A N 1
ATOM 1383 C CA . SER A 1 168 ? -10.456 -3.794 -17.460 1.00 92.00 168 SER A CA 1
ATOM 1384 C C . SER A 1 168 ? -10.893 -2.980 -18.688 1.00 92.00 168 SER A C 1
ATOM 1386 O O . SER A 1 168 ? -11.014 -3.543 -19.778 1.00 92.00 168 SER A O 1
ATOM 1388 N N . ASP A 1 169 ? -11.152 -1.675 -18.545 1.00 91.19 169 ASP A N 1
ATOM 1389 C CA . ASP A 1 169 ? -11.517 -0.802 -19.662 1.00 91.19 169 ASP A CA 1
ATOM 1390 C C . ASP A 1 169 ? -10.264 -0.323 -20.408 1.00 91.19 169 ASP A C 1
ATOM 1392 O O . ASP A 1 169 ? -9.648 0.693 -20.093 1.00 91.19 169 ASP A O 1
ATOM 1396 N N . VAL A 1 170 ? -9.907 -1.050 -21.464 1.00 89.06 170 VAL A N 1
ATOM 1397 C CA . VAL A 1 170 ? -8.757 -0.726 -22.321 1.00 89.06 170 VAL A CA 1
ATOM 1398 C C . VAL A 1 170 ? -9.058 0.334 -23.392 1.00 89.06 170 VAL A C 1
ATOM 1400 O O . VAL A 1 170 ? -8.185 0.640 -24.204 1.00 89.06 170 VAL A O 1
ATOM 1403 N N . SER A 1 171 ? -10.282 0.875 -23.449 1.00 85.81 171 SER A N 1
ATOM 1404 C CA . SER A 1 171 ? -10.752 1.680 -24.587 1.00 85.81 171 SER A CA 1
ATOM 1405 C C . SER A 1 171 ? -10.456 3.178 -24.483 1.00 85.81 171 SER A C 1
ATOM 1407 O O . SER A 1 171 ? -10.275 3.831 -25.511 1.00 85.81 171 SER A O 1
ATOM 1409 N N . LYS A 1 172 ? -10.417 3.737 -23.266 1.00 72.31 172 LYS A N 1
ATOM 1410 C CA . LYS A 1 172 ? -10.337 5.194 -23.041 1.00 72.31 172 LYS A CA 1
ATOM 1411 C C . LYS A 1 172 ? -9.069 5.635 -22.324 1.00 72.31 172 LYS A C 1
ATOM 1413 O O . LYS A 1 172 ? -8.442 6.598 -22.757 1.00 72.31 172 LYS A O 1
ATOM 1418 N N . ASP A 1 173 ? -8.697 4.942 -21.252 1.00 78.25 173 ASP A N 1
ATOM 1419 C CA . ASP A 1 173 ? -7.538 5.290 -20.432 1.00 78.25 173 ASP A CA 1
ATOM 1420 C C . ASP A 1 173 ? -6.834 4.027 -19.936 1.00 78.25 173 ASP A C 1
ATOM 1422 O O . ASP A 1 173 ? -7.141 3.474 -18.883 1.00 78.25 173 ASP A O 1
ATOM 1426 N N . LEU A 1 174 ? -5.907 3.532 -20.755 1.00 87.81 174 LEU A N 1
ATOM 1427 C CA . LEU A 1 174 ? -5.169 2.317 -20.444 1.00 87.81 174 LEU A CA 1
ATOM 1428 C C . LEU A 1 174 ? -4.197 2.566 -19.284 1.00 87.81 174 LEU A C 1
ATOM 1430 O O . LEU A 1 174 ? -3.163 3.226 -19.459 1.00 87.81 174 LEU A O 1
ATOM 1434 N N . ALA A 1 175 ? -4.512 1.971 -18.134 1.00 90.31 175 ALA A N 1
ATOM 1435 C CA . ALA A 1 175 ? -3.699 2.011 -16.927 1.00 90.31 175 ALA A CA 1
ATOM 1436 C C . ALA A 1 175 ? -2.240 1.608 -17.203 1.00 90.31 175 ALA A C 1
ATOM 1438 O O . ALA A 1 175 ? -1.968 0.646 -17.926 1.00 90.31 175 ALA A O 1
ATOM 1439 N N . ILE A 1 176 ? -1.267 2.313 -16.616 1.00 91.19 176 ILE A N 1
ATOM 1440 C CA . ILE A 1 176 ? 0.168 2.026 -16.844 1.00 91.19 176 ILE A CA 1
ATOM 1441 C C . ILE A 1 176 ? 0.545 0.617 -16.366 1.00 91.19 176 ILE A C 1
ATOM 1443 O O . ILE A 1 176 ? 1.352 -0.067 -17.004 1.00 91.19 176 ILE A O 1
ATOM 1447 N N . ASN A 1 177 ? -0.060 0.158 -15.270 1.00 92.44 177 ASN A N 1
ATOM 1448 C CA . ASN A 1 177 ? 0.154 -1.184 -14.739 1.00 92.44 177 ASN A CA 1
ATOM 1449 C C . ASN A 1 177 ? -0.587 -2.281 -15.522 1.00 92.44 177 ASN A C 1
ATOM 1451 O O . ASN A 1 177 ? -0.379 -3.455 -15.235 1.00 92.44 177 ASN A O 1
ATOM 1455 N N . HIS A 1 178 ? -1.421 -1.948 -16.512 1.00 93.94 178 HIS A N 1
ATOM 1456 C CA . HIS A 1 178 ? -2.044 -2.965 -17.353 1.00 93.94 178 HIS A CA 1
ATOM 1457 C C . HIS A 1 178 ? -0.978 -3.665 -18.229 1.00 93.94 178 HIS A C 1
ATOM 1459 O O . HIS A 1 178 ? -0.124 -2.979 -18.809 1.00 93.94 178 HIS A O 1
ATOM 1465 N N . PRO A 1 179 ? -1.019 -5.005 -18.394 1.00 92.19 179 PRO A N 1
ATOM 1466 C CA . PRO A 1 179 ? -0.051 -5.757 -19.199 1.00 92.19 179 PRO A CA 1
ATOM 1467 C C . PRO A 1 179 ? 0.106 -5.246 -20.634 1.00 92.19 179 PRO A C 1
ATOM 1469 O O . PRO A 1 179 ? 1.212 -5.133 -21.152 1.00 92.19 179 PRO A O 1
ATOM 1472 N N . SER A 1 180 ? -1.004 -4.861 -21.267 1.00 90.88 180 SER A N 1
ATOM 1473 C CA . SER A 1 180 ? -1.011 -4.311 -22.632 1.00 90.88 180 SER A CA 1
ATOM 1474 C C . SER A 1 180 ? -0.481 -2.875 -22.737 1.00 90.88 180 SER A C 1
ATOM 1476 O O . SER A 1 180 ? -0.301 -2.372 -23.846 1.00 90.88 180 SER A O 1
ATOM 1478 N N . SER A 1 181 ? -0.257 -2.189 -21.613 1.00 90.19 181 SER A N 1
ATOM 1479 C CA . SER A 1 181 ? 0.228 -0.812 -21.613 1.00 90.19 181 SER A CA 1
ATOM 1480 C C . SER A 1 181 ? 1.715 -0.763 -21.940 1.00 90.19 181 SER A C 1
ATOM 1482 O O . SER A 1 181 ? 2.522 -1.434 -21.302 1.00 90.19 181 SER A O 1
ATOM 1484 N N . LYS A 1 182 ? 2.093 0.053 -22.925 1.00 82.31 182 LYS A N 1
ATOM 1485 C CA . LYS A 1 182 ? 3.501 0.302 -23.293 1.00 82.31 182 LYS A CA 1
ATOM 1486 C C . LYS A 1 182 ? 4.041 1.630 -22.744 1.00 82.31 182 LYS A C 1
ATOM 1488 O O . LYS A 1 182 ? 5.165 2.000 -23.072 1.00 82.31 182 LYS A O 1
ATOM 1493 N N . LYS A 1 183 ? 3.215 2.351 -21.978 1.00 71.69 183 LYS A N 1
ATOM 1494 C CA . LYS A 1 183 ? 3.589 3.575 -21.253 1.00 71.69 183 LYS A CA 1
ATOM 1495 C C . LYS A 1 183 ? 4.473 3.252 -20.043 1.00 71.69 183 LYS A C 1
ATOM 1497 O O . LYS A 1 183 ? 4.454 2.089 -19.584 1.00 71.69 183 LYS A O 1
#

Secondary structure (DSSP, 8-state):
---TTTSPPEE-TT--EE--GGGT-S--GGGG-BGGG-S-GGG-B--HHHHHHHHHHHHH-TTSPPB-B-TT--EEEEE-HHHHHHHHH-PPPPP----SHHHHHHHHHHHHHHHGGGS---TTTGGGEEEEE-TT--TT-----HHHHHHHHHHHHHHHHHHHHHHT-TTT---TTSTT---

Radius of gyration: 19.35 Å; chains: 1; bounding box: 51×35×51 Å

Sequence (183 aa):
MSIPLFFSAVKDDRKDIFVDGGVINNYPVKLFDREKYLKDKSLIRIPKYYEKENKSLTIKSPKSSPYIYNKETLGFRLDSAKEIGVFRDGQEPQHNEIKHFLDYTMQLVKTVLAVQDSQHLHDDDWHRTIYIDTLGVGTTDFDLSSSRKKELVDSGEKAANNYLKWWSDVSKDLAINHPSSKK

Foldseek 3Di:
DQQPPPHAWDADPVRDTHHDCLLPAVWPLQPQQFPVNAPDPLLWAQDPVQVVVQVVCCVVPVPGTGGTDHLPGAAEAEDAPQLCCCVPVVDDDDDDDQDDPVSVVVVVSVCSSSVNVPPDDDPQVVLRYQYFHLNPDDPPPPDDDPVSVVVSVVRSVVSVVVSVVVCPPPDPDHRCSNSPHPD